Protein AF-A0A2G3AFN5-F1 (afdb_monomer_lite)

Structure (mmCIF, N/CA/C/O backbone):
data_AF-A0A2G3AFN5-F1
#
_entry.id   AF-A0A2G3AFN5-F1
#
loop_
_atom_site.group_PDB
_atom_site.id
_atom_site.type_symbol
_atom_site.label_atom_id
_atom_site.label_alt_id
_atom_site.label_comp_id
_atom_site.label_asym_id
_atom_site.label_entity_id
_atom_site.label_seq_id
_atom_site.pdbx_PDB_ins_code
_atom_site.Cartn_x
_atom_site.Cartn_y
_atom_site.Cartn_z
_atom_site.occupancy
_atom_site.B_iso_or_equiv
_atom_site.auth_seq_id
_atom_site.auth_comp_id
_atom_site.auth_asym_id
_atom_site.auth_atom_id
_atom_site.pdbx_PDB_model_num
ATOM 1 N N . MET A 1 1 ? 27.584 10.141 13.100 1.00 30.95 1 MET A N 1
ATOM 2 C CA . MET A 1 1 ? 27.133 8.927 13.814 1.00 30.95 1 MET A CA 1
ATOM 3 C C . MET A 1 1 ? 25.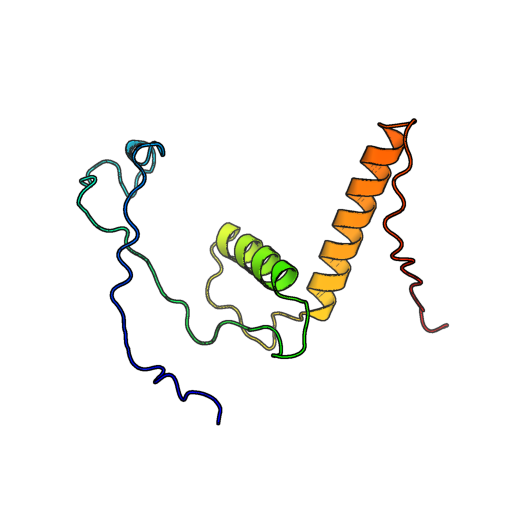632 8.805 13.609 1.00 30.95 1 MET A C 1
ATOM 5 O O . MET A 1 1 ? 24.951 9.764 13.950 1.00 30.95 1 MET A O 1
ATOM 9 N N . PRO A 1 2 ? 25.101 7.741 12.986 1.00 34.38 2 PRO A N 1
ATOM 10 C CA . PRO A 1 2 ? 23.656 7.578 12.878 1.00 34.38 2 PRO A CA 1
ATOM 11 C C . PRO A 1 2 ? 23.082 7.137 14.231 1.00 34.38 2 PRO A C 1
ATOM 13 O O . PRO A 1 2 ? 23.639 6.262 14.894 1.00 34.38 2 PRO A O 1
ATOM 16 N N . ALA A 1 3 ? 21.996 7.787 14.651 1.00 31.81 3 ALA A N 1
ATOM 17 C CA . ALA A 1 3 ? 21.291 7.482 15.888 1.00 31.81 3 ALA A CA 1
ATOM 18 C C . ALA A 1 3 ? 20.715 6.061 15.825 1.00 31.81 3 ALA A C 1
ATOM 20 O O . ALA A 1 3 ? 19.937 5.722 14.934 1.00 31.81 3 ALA A O 1
ATOM 21 N N . ASN A 1 4 ? 21.128 5.230 16.777 1.00 33.91 4 ASN A N 1
ATOM 22 C CA . ASN A 1 4 ? 20.680 3.856 16.924 1.00 33.91 4 ASN A CA 1
ATOM 23 C C . ASN A 1 4 ? 19.331 3.879 17.662 1.00 33.91 4 ASN A C 1
ATOM 25 O O . ASN A 1 4 ? 19.284 3.850 18.890 1.00 33.91 4 ASN A O 1
ATOM 29 N N . ILE A 1 5 ? 18.230 4.033 16.921 1.00 44.31 5 ILE A N 1
ATOM 30 C CA . ILE A 1 5 ? 16.883 3.947 17.495 1.00 44.31 5 ILE A CA 1
ATOM 31 C C . ILE A 1 5 ? 16.612 2.469 17.784 1.00 44.31 5 ILE A C 1
ATOM 33 O O . ILE A 1 5 ? 16.472 1.651 16.873 1.00 44.31 5 ILE A O 1
ATOM 37 N N . SER A 1 6 ? 16.587 2.125 19.072 1.00 36.84 6 SER A N 1
ATOM 38 C CA . SER A 1 6 ? 16.205 0.803 19.568 1.00 36.84 6 SER A CA 1
ATOM 39 C C . SER A 1 6 ? 14.829 0.422 19.016 1.00 36.84 6 SER A C 1
ATOM 41 O O . SER A 1 6 ? 13.822 1.035 19.362 1.00 36.84 6 SER A O 1
ATOM 43 N N . ARG A 1 7 ? 14.774 -0.624 18.182 1.00 46.34 7 ARG A N 1
ATOM 44 C CA . ARG A 1 7 ? 13.538 -1.188 17.600 1.00 46.34 7 ARG A CA 1
ATOM 45 C C . ARG A 1 7 ? 12.583 -1.811 18.637 1.00 46.34 7 ARG A C 1
ATOM 47 O O . ARG A 1 7 ? 11.570 -2.387 18.254 1.00 46.34 7 ARG A O 1
ATOM 54 N N . ASN A 1 8 ? 12.902 -1.707 19.928 1.00 40.50 8 ASN A N 1
ATOM 55 C CA . ASN A 1 8 ? 12.181 -2.363 21.018 1.00 40.50 8 ASN A CA 1
ATOM 56 C C . ASN A 1 8 ? 11.335 -1.407 21.878 1.00 40.50 8 ASN A C 1
ATOM 58 O O . ASN A 1 8 ? 10.775 -1.860 22.874 1.00 40.50 8 ASN A O 1
ATOM 62 N N . SER A 1 9 ? 11.203 -0.123 21.522 1.00 35.47 9 SER A N 1
ATOM 63 C CA . SER A 1 9 ? 10.209 0.747 22.169 1.00 35.47 9 SER A CA 1
ATOM 64 C C . SER A 1 9 ? 8.851 0.520 21.511 1.00 35.47 9 SER A C 1
ATOM 66 O O . SER A 1 9 ? 8.577 1.030 20.426 1.00 35.47 9 SER A O 1
ATOM 68 N N . VAL A 1 10 ? 8.008 -0.306 22.130 1.00 43.25 10 VAL A N 1
ATOM 69 C CA . VAL A 1 10 ? 6.565 -0.271 21.864 1.00 43.25 10 VAL A CA 1
ATOM 70 C C . VAL A 1 10 ? 6.026 0.997 22.509 1.00 43.25 10 VAL A C 1
ATOM 72 O O . VAL A 1 10 ? 5.514 0.983 23.625 1.00 43.25 10 VAL A O 1
ATOM 75 N N . ASP A 1 11 ? 6.188 2.116 21.813 1.00 42.97 11 ASP A N 1
ATOM 76 C CA . ASP A 1 11 ? 5.436 3.311 22.146 1.00 42.97 11 ASP A CA 1
ATOM 77 C C . ASP A 1 11 ? 3.968 2.955 21.904 1.00 42.97 11 ASP A C 1
ATOM 79 O O . ASP A 1 11 ? 3.578 2.594 20.791 1.00 42.97 11 ASP A O 1
ATOM 83 N N . ASN A 1 12 ? 3.148 2.982 22.953 1.00 40.69 12 ASN A N 1
ATOM 84 C CA . ASN A 1 12 ? 1.706 2.886 22.794 1.00 40.69 12 ASN A CA 1
ATOM 85 C C . ASN A 1 12 ? 1.258 4.119 21.999 1.00 40.69 12 ASN A C 1
ATOM 87 O O . ASN A 1 12 ? 1.051 5.187 22.571 1.00 40.69 12 ASN A O 1
ATOM 91 N N . ILE A 1 13 ? 1.153 3.992 20.675 1.00 54.47 13 ILE A N 1
ATOM 92 C CA . ILE A 1 13 ? 0.668 5.066 19.810 1.00 54.47 13 ILE A CA 1
ATOM 93 C C . ILE A 1 13 ? -0.821 5.251 20.111 1.00 54.47 13 ILE A C 1
ATOM 95 O O . ILE A 1 13 ? -1.665 4.484 19.653 1.00 54.47 13 ILE A O 1
ATOM 99 N N . ILE A 1 14 ? -1.150 6.265 20.906 1.00 52.31 14 ILE A N 1
ATOM 100 C CA . ILE A 1 14 ? -2.531 6.708 21.091 1.00 52.31 14 ILE A CA 1
ATOM 101 C C . ILE A 1 14 ? -2.888 7.550 19.866 1.00 52.31 14 ILE A C 1
ATOM 103 O O . ILE A 1 14 ? -2.471 8.702 19.745 1.00 52.31 14 ILE A O 1
ATOM 107 N N . ILE A 1 15 ? -3.643 6.971 18.933 1.00 59.31 15 ILE A N 1
ATOM 108 C CA . ILE A 1 15 ? -4.246 7.733 17.837 1.00 59.31 15 ILE A CA 1
ATOM 109 C C . ILE A 1 15 ? -5.490 8.408 18.414 1.00 59.31 15 ILE A C 1
ATOM 111 O O . ILE A 1 15 ? -6.505 7.750 18.632 1.00 59.31 15 ILE A O 1
ATOM 115 N N . SER A 1 16 ? -5.386 9.707 18.709 1.00 56.81 16 SER A N 1
ATOM 116 C CA . SER A 1 16 ? -6.523 10.496 19.191 1.00 56.81 16 SER A CA 1
ATOM 117 C C . SER A 1 16 ? -7.651 10.464 18.161 1.00 56.81 16 SER A C 1
ATOM 119 O O . SER A 1 16 ? -7.434 10.713 16.969 1.00 56.81 16 SER A O 1
ATOM 121 N N . VAL A 1 17 ? -8.850 10.113 18.618 1.00 60.16 17 VAL A N 1
ATOM 122 C CA . VAL A 1 17 ? -10.022 9.942 17.766 1.00 60.16 17 VAL A CA 1
ATOM 123 C C . VAL A 1 17 ? -10.508 11.326 17.337 1.00 60.16 17 VAL A C 1
ATOM 125 O O . VAL A 1 17 ? -10.916 12.146 18.156 1.00 60.16 17 VAL A O 1
ATOM 128 N N . ASN A 1 18 ? -10.437 11.625 16.039 1.00 63.62 18 ASN A N 1
ATOM 129 C CA . ASN A 1 18 ? -10.951 12.886 15.513 1.00 63.62 18 ASN A CA 1
ATOM 130 C C . ASN A 1 18 ? -12.488 12.863 15.536 1.00 63.62 18 ASN A C 1
ATOM 132 O O . ASN A 1 18 ? -13.095 12.027 14.864 1.00 63.62 18 ASN A O 1
ATOM 136 N N . ALA A 1 19 ? -13.099 13.801 16.264 1.00 61.41 19 ALA A N 1
ATOM 137 C CA . ALA A 1 19 ? -14.551 13.937 16.399 1.00 61.41 19 ALA A CA 1
ATOM 138 C C . ALA A 1 19 ? -15.284 14.253 15.077 1.00 61.41 19 ALA A C 1
ATOM 140 O O . ALA A 1 19 ? -16.501 14.119 15.007 1.00 61.41 19 ALA A O 1
ATOM 141 N N . ASN A 1 20 ? -14.561 14.644 14.020 1.00 65.50 20 ASN A N 1
ATOM 142 C CA . ASN A 1 20 ? -15.127 14.914 12.693 1.00 65.50 20 ASN A CA 1
ATOM 143 C C . ASN A 1 20 ? -15.313 13.656 11.825 1.00 65.50 20 ASN A C 1
ATOM 145 O O . ASN A 1 20 ? -15.694 13.772 10.662 1.00 65.50 20 ASN A O 1
ATOM 149 N N . ILE A 1 21 ? -15.005 12.466 12.342 1.00 67.00 21 ILE A N 1
ATOM 150 C CA . ILE A 1 21 ? -15.232 11.197 11.648 1.00 67.00 21 ILE A CA 1
ATOM 151 C C . ILE A 1 21 ? -16.368 10.465 12.371 1.00 67.00 21 ILE A C 1
ATOM 153 O O . ILE A 1 21 ? -16.313 10.251 13.580 1.00 67.00 21 ILE A O 1
ATOM 157 N N . GLU A 1 22 ? -17.409 10.081 11.631 1.00 71.62 22 GLU A N 1
ATOM 158 C CA . GLU A 1 22 ? -18.584 9.377 12.165 1.00 71.62 22 GLU A CA 1
ATOM 159 C C . GLU A 1 22 ? -18.288 7.883 12.399 1.00 71.62 22 GLU A C 1
ATOM 161 O O . GLU A 1 22 ? -18.803 6.998 11.712 1.00 71.62 22 GLU A O 1
ATOM 166 N N . TRP A 1 23 ? -17.422 7.593 13.374 1.00 67.44 23 TRP A N 1
ATOM 167 C CA . TRP A 1 23 ? -16.998 6.229 13.723 1.00 67.44 23 TRP A CA 1
ATOM 168 C C . TRP A 1 23 ? -18.146 5.336 14.197 1.00 67.44 23 TRP A C 1
ATOM 170 O O . TRP A 1 23 ? -18.103 4.125 14.006 1.00 67.44 23 TRP A O 1
ATOM 180 N N . ASN A 1 24 ? -19.201 5.934 14.751 1.00 68.88 24 ASN A N 1
ATOM 181 C CA . ASN A 1 24 ? -20.414 5.246 15.197 1.00 68.88 24 ASN A CA 1
ATOM 182 C C . ASN A 1 24 ? -21.180 4.530 14.066 1.00 68.88 24 ASN A C 1
ATOM 184 O O . ASN A 1 24 ? -22.088 3.750 14.348 1.00 68.88 24 ASN A O 1
ATOM 188 N N . ARG A 1 25 ? -20.836 4.777 12.794 1.00 74.50 25 ARG A N 1
ATOM 189 C CA . ARG A 1 25 ? -21.377 4.028 11.650 1.00 74.50 25 ARG A CA 1
ATOM 190 C C . ARG A 1 25 ? -20.639 2.723 11.367 1.00 74.50 25 ARG A C 1
ATOM 192 O O . ARG A 1 25 ? -21.195 1.861 10.688 1.00 74.50 25 ARG A O 1
ATOM 199 N N . GLU A 1 26 ? -19.413 2.568 11.858 1.00 75.38 26 GLU A N 1
ATOM 200 C CA . GLU A 1 26 ? -18.632 1.353 11.658 1.00 75.38 26 GLU A CA 1
ATOM 201 C C . GLU A 1 26 ? -19.015 0.316 12.716 1.00 75.38 26 GLU A C 1
ATOM 203 O O . GLU A 1 26 ? -18.975 0.586 13.917 1.00 75.38 26 GLU A O 1
ATOM 208 N N . LYS A 1 27 ? -19.370 -0.902 12.286 1.00 77.81 27 LYS A N 1
ATOM 209 C CA . LYS A 1 27 ? -19.876 -1.943 13.202 1.00 77.81 27 LYS A CA 1
ATOM 210 C C . LYS A 1 27 ? -18.886 -2.289 14.312 1.00 77.81 27 LYS A C 1
ATOM 212 O O . LYS A 1 27 ? -19.307 -2.670 15.395 1.00 77.81 27 LYS A O 1
ATOM 217 N N . ALA A 1 28 ? -17.589 -2.156 14.044 1.00 71.62 28 ALA A N 1
ATOM 218 C CA . ALA A 1 28 ? -16.533 -2.411 15.017 1.00 71.62 28 ALA A CA 1
ATOM 219 C C . ALA A 1 28 ? -16.412 -1.332 16.116 1.00 71.62 28 ALA A C 1
ATOM 221 O O . ALA A 1 28 ? -15.644 -1.536 17.055 1.00 71.62 28 ALA A O 1
ATOM 222 N N . TYR A 1 29 ? -17.126 -0.203 15.993 1.00 73.50 29 TYR A N 1
ATOM 223 C CA . TYR A 1 29 ? -16.988 0.973 16.861 1.00 73.50 29 TYR A CA 1
ATOM 224 C C . TYR A 1 29 ? -18.323 1.579 17.329 1.00 73.50 29 TYR A C 1
ATOM 226 O O . TYR A 1 29 ? -18.321 2.637 17.951 1.00 73.50 29 TYR A 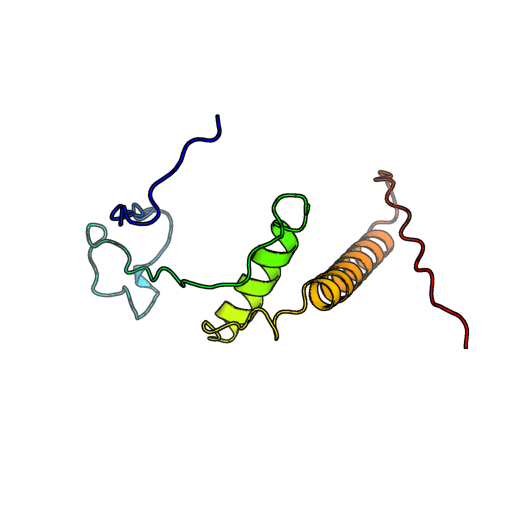O 1
ATOM 234 N N . ILE A 1 30 ? -19.461 0.930 17.062 1.00 80.94 30 ILE A N 1
ATOM 235 C CA . ILE A 1 30 ? -20.795 1.458 17.405 1.00 80.94 30 ILE A CA 1
ATOM 236 C C . ILE A 1 30 ? -21.057 1.548 18.919 1.00 80.94 30 ILE A C 1
ATOM 238 O O . ILE A 1 30 ? -21.848 2.377 19.359 1.00 80.94 30 ILE A O 1
ATOM 242 N N . ASP A 1 31 ? -20.397 0.710 19.713 1.00 81.81 31 ASP A N 1
ATOM 243 C CA . ASP A 1 31 ? -20.522 0.607 21.170 1.00 81.81 31 ASP A CA 1
ATOM 244 C C . ASP A 1 31 ? -19.300 1.159 21.924 1.00 81.81 31 ASP A C 1
ATOM 246 O O . ASP A 1 31 ? -19.247 1.095 23.153 1.00 81.81 31 ASP A O 1
ATOM 250 N N . LYS A 1 32 ? -18.327 1.716 21.196 1.00 74.81 32 LYS A N 1
ATOM 251 C CA . LYS A 1 32 ? -17.061 2.199 21.752 1.00 74.81 32 LYS A CA 1
ATOM 252 C C . LYS A 1 32 ? -17.136 3.677 22.116 1.00 74.81 32 LYS A C 1
ATOM 254 O O . LYS A 1 32 ? -17.718 4.484 21.391 1.00 74.81 32 LYS A O 1
ATOM 259 N N . SER A 1 33 ? -16.519 4.042 23.240 1.00 75.81 33 SER A N 1
ATOM 260 C CA . SER A 1 33 ? -16.384 5.449 23.644 1.00 75.81 33 SER A CA 1
ATOM 261 C C . SER A 1 33 ? -15.394 6.183 22.735 1.00 75.81 33 SER A C 1
ATOM 263 O O . SER A 1 33 ? -14.449 5.582 22.231 1.00 75.81 33 SER A O 1
ATOM 265 N N . ILE A 1 34 ? -15.548 7.503 22.590 1.00 70.62 34 ILE A N 1
ATOM 266 C CA . ILE A 1 34 ? -14.531 8.356 21.950 1.00 70.62 34 ILE A CA 1
ATOM 267 C C . ILE A 1 34 ? -13.199 8.346 22.717 1.00 70.62 34 ILE A C 1
ATOM 269 O O . ILE A 1 34 ? -12.140 8.541 22.125 1.00 70.62 34 ILE A O 1
ATOM 273 N N . ASP A 1 35 ? -13.261 8.071 24.022 1.00 74.19 35 ASP A N 1
ATOM 274 C CA . ASP A 1 35 ? -12.094 7.917 24.891 1.00 74.19 35 ASP A CA 1
ATOM 275 C C . ASP A 1 35 ? -11.471 6.514 24.787 1.00 74.19 35 ASP A C 1
ATOM 277 O O . ASP A 1 35 ? -10.418 6.252 25.373 1.00 74.19 35 ASP A O 1
ATOM 281 N N . GLU A 1 36 ? -12.109 5.590 24.060 1.00 72.06 36 GLU A N 1
ATOM 282 C CA . GLU A 1 36 ? -11.554 4.265 23.820 1.00 72.06 36 GLU A CA 1
ATOM 283 C C . GLU A 1 36 ? -10.522 4.333 22.682 1.00 72.06 36 GLU A C 1
ATOM 285 O O . GLU A 1 36 ? -10.855 4.703 21.551 1.00 72.06 36 GLU A O 1
ATOM 290 N N . PRO A 1 37 ? -9.254 3.968 22.937 1.00 69.19 37 PRO A N 1
ATOM 291 C CA . PRO A 1 37 ? -8.218 4.044 21.921 1.00 69.19 37 PRO A CA 1
ATOM 292 C C . PRO A 1 37 ? -8.508 3.091 20.757 1.00 69.19 37 PRO A C 1
ATOM 294 O O . PRO A 1 37 ? -8.930 1.944 20.939 1.00 69.19 37 PRO A O 1
ATOM 297 N N . LEU A 1 38 ? -8.209 3.545 19.537 1.00 71.94 38 LEU A N 1
ATOM 298 C CA . LEU A 1 38 ? -8.309 2.704 18.349 1.00 71.94 38 LEU A CA 1
ATOM 299 C C . LEU A 1 38 ? -7.360 1.509 18.470 1.00 71.94 38 LEU A C 1
ATOM 301 O O . LEU A 1 38 ? -6.151 1.661 18.655 1.00 71.94 38 LEU A O 1
ATOM 305 N N . LYS A 1 39 ? -7.905 0.303 18.299 1.00 72.56 39 LYS A N 1
ATOM 306 C CA . LYS A 1 39 ? -7.085 -0.898 18.170 1.00 72.56 39 LYS A CA 1
ATOM 307 C C . LYS A 1 39 ? -6.341 -0.839 16.840 1.00 72.56 39 LYS A C 1
ATOM 309 O O . LYS A 1 39 ? -6.960 -0.913 15.783 1.00 72.56 39 LYS A O 1
ATOM 314 N N . TYR A 1 40 ? -5.020 -0.744 16.900 1.00 73.25 40 TYR A N 1
ATOM 315 C CA . TYR A 1 40 ? -4.150 -0.847 15.735 1.00 73.25 40 TYR A CA 1
ATOM 316 C C . TYR A 1 40 ? -3.288 -2.105 15.832 1.00 73.25 40 TYR A C 1
ATOM 318 O O . TYR A 1 40 ? -3.059 -2.654 16.911 1.00 73.25 40 TYR A O 1
ATOM 326 N N . VAL A 1 41 ? -2.821 -2.575 14.680 1.00 77.75 41 VAL A N 1
ATOM 327 C CA . VAL A 1 41 ? -1.879 -3.689 14.577 1.00 77.75 41 VAL A CA 1
ATOM 328 C C . VAL A 1 41 ? -0.661 -3.179 13.827 1.00 77.75 41 VAL A C 1
ATOM 330 O O . VAL A 1 41 ? -0.785 -2.659 12.720 1.00 77.75 41 VAL A O 1
ATOM 333 N N . ILE A 1 42 ? 0.518 -3.320 14.430 1.00 80.38 42 ILE A N 1
ATOM 334 C CA . ILE A 1 42 ? 1.780 -3.067 13.734 1.00 80.38 42 ILE A CA 1
ATOM 335 C C . ILE A 1 42 ? 2.136 -4.337 12.969 1.00 80.38 42 ILE A C 1
ATOM 337 O O . ILE A 1 42 ? 2.495 -5.349 13.573 1.00 80.38 42 ILE A O 1
ATOM 341 N N . VAL A 1 43 ? 2.053 -4.273 11.643 1.00 79.56 43 VAL A N 1
ATOM 342 C CA . VAL A 1 43 ? 2.487 -5.369 10.773 1.00 79.56 43 VAL A CA 1
ATOM 343 C C . VAL A 1 43 ? 4.008 -5.312 10.644 1.00 79.56 43 VAL A C 1
ATOM 345 O O . VAL A 1 43 ? 4.573 -4.403 10.030 1.00 79.56 43 VAL A O 1
ATOM 348 N N . ARG A 1 44 ? 4.681 -6.269 11.284 1.00 82.94 44 ARG A N 1
ATOM 349 C CA . ARG A 1 44 ? 6.141 -6.423 11.223 1.00 82.94 44 ARG A CA 1
ATOM 350 C C . ARG A 1 44 ? 6.552 -7.101 9.920 1.00 82.94 44 ARG A C 1
ATOM 352 O O . ARG A 1 44 ? 5.719 -7.686 9.243 1.00 82.94 44 ARG A O 1
ATOM 359 N N . ASP A 1 45 ? 7.829 -6.964 9.568 1.00 83.00 45 ASP A N 1
ATOM 360 C CA . ASP A 1 45 ? 8.455 -7.627 8.410 1.00 83.00 45 ASP A CA 1
ATOM 361 C C . ASP A 1 45 ? 7.797 -7.329 7.050 1.00 83.00 45 ASP A C 1
ATOM 363 O O . ASP A 1 45 ? 8.065 -7.980 6.040 1.00 83.00 45 ASP A O 1
ATOM 367 N N . THR A 1 46 ? 6.981 -6.275 7.020 1.00 85.31 46 THR A N 1
ATOM 368 C CA . THR A 1 46 ? 6.373 -5.723 5.817 1.00 85.31 46 THR A CA 1
ATOM 369 C C . THR A 1 46 ? 7.472 -5.245 4.860 1.00 85.31 46 THR A C 1
ATOM 371 O O . THR A 1 46 ? 8.430 -4.612 5.316 1.00 85.31 46 THR A O 1
ATOM 374 N N . PRO A 1 47 ? 7.352 -5.477 3.541 1.00 89.50 47 PRO A N 1
ATOM 375 C CA . PRO A 1 47 ? 8.323 -5.001 2.567 1.00 89.50 47 PRO A CA 1
ATOM 376 C C . PRO A 1 47 ? 8.508 -3.488 2.665 1.00 89.50 47 PRO A C 1
ATOM 378 O O . PRO A 1 47 ? 7.545 -2.728 2.630 1.00 89.50 47 PRO A O 1
ATOM 381 N N . GLN A 1 48 ? 9.750 -3.032 2.784 1.00 89.75 48 GLN A N 1
ATOM 382 C CA . GLN A 1 48 ? 10.063 -1.607 2.836 1.00 89.75 48 GLN A CA 1
ATOM 383 C C . GLN A 1 48 ? 10.832 -1.198 1.587 1.00 89.75 48 GLN A C 1
ATOM 385 O O . GLN A 1 48 ? 11.535 -2.005 0.980 1.00 89.75 48 GLN A O 1
ATOM 390 N N . GLN A 1 49 ? 10.682 0.066 1.198 1.00 90.94 49 GLN A N 1
ATOM 391 C CA . GLN A 1 49 ? 11.524 0.651 0.163 1.00 90.94 49 GLN A CA 1
ATOM 392 C C . GLN A 1 49 ? 12.990 0.648 0.612 1.00 90.94 49 GLN A C 1
ATOM 394 O O . GLN A 1 49 ? 13.288 0.822 1.796 1.00 90.94 49 GLN A O 1
ATOM 399 N N . GLU A 1 50 ? 13.902 0.521 -0.346 1.00 88.38 50 GLU A N 1
ATOM 400 C CA . GLU A 1 50 ? 15.326 0.696 -0.077 1.00 88.38 50 GLU A CA 1
ATOM 401 C C . GLU A 1 50 ? 15.617 2.129 0.405 1.00 88.38 50 GLU A C 1
ATOM 403 O O . GLU A 1 50 ? 14.990 3.066 -0.097 1.00 88.38 50 GLU A O 1
ATOM 408 N N . PRO A 1 51 ? 16.589 2.351 1.313 1.00 88.00 51 PRO A N 1
ATOM 409 C CA . PRO A 1 51 ? 16.864 3.676 1.885 1.00 88.00 51 PRO A CA 1
ATOM 410 C C . PRO A 1 51 ? 17.174 4.782 0.865 1.00 88.00 51 PRO A C 1
ATOM 412 O O . PRO A 1 51 ? 17.004 5.959 1.163 1.00 88.00 51 PRO A O 1
ATOM 415 N N . GLN A 1 52 ? 17.660 4.412 -0.321 1.00 91.44 52 GLN A N 1
ATOM 416 C CA . GLN A 1 52 ? 17.993 5.337 -1.411 1.00 91.44 52 GLN A CA 1
ATOM 417 C C . GLN A 1 52 ? 16.904 5.406 -2.493 1.00 91.44 52 GLN A C 1
ATOM 419 O O . GLN A 1 52 ? 17.079 6.088 -3.502 1.00 91.44 52 GLN A O 1
ATOM 424 N N . SER A 1 53 ? 15.799 4.678 -2.321 1.00 87.19 53 SER A N 1
ATOM 425 C CA . SER A 1 53 ? 14.692 4.685 -3.268 1.00 87.19 53 SER A CA 1
ATOM 426 C C . SER A 1 53 ? 13.713 5.824 -2.976 1.00 87.19 53 SER A C 1
ATOM 428 O O . SER A 1 53 ? 13.457 6.169 -1.827 1.00 87.19 53 SER A O 1
ATOM 430 N N . ASN A 1 54 ? 13.108 6.360 -4.036 1.00 89.19 54 ASN A N 1
ATOM 431 C CA . ASN A 1 54 ? 12.028 7.350 -3.975 1.00 89.19 54 ASN A CA 1
ATOM 432 C C . ASN A 1 54 ? 10.646 6.688 -4.147 1.00 89.19 54 ASN A C 1
ATOM 434 O O . ASN A 1 54 ? 9.744 7.254 -4.762 1.00 89.19 54 ASN A O 1
ATOM 438 N N . ASP A 1 55 ? 10.488 5.462 -3.648 1.00 90.56 55 ASP A N 1
ATOM 439 C CA . ASP A 1 55 ? 9.311 4.618 -3.885 1.00 90.56 55 ASP A CA 1
ATOM 440 C C . ASP A 1 55 ? 8.252 4.702 -2.778 1.00 90.56 55 ASP A C 1
ATOM 442 O O . ASP A 1 55 ? 7.277 3.952 -2.804 1.00 90.56 55 ASP A O 1
ATOM 446 N N . CYS A 1 56 ? 8.400 5.607 -1.810 1.00 91.12 56 CYS A N 1
ATOM 447 C CA . CYS A 1 56 ? 7.541 5.673 -0.625 1.00 91.12 56 CYS A CA 1
ATOM 448 C C . CYS A 1 56 ? 6.045 5.686 -0.971 1.00 91.12 56 CYS A C 1
ATOM 450 O O . CYS A 1 56 ? 5.276 4.894 -0.430 1.00 91.12 56 CYS A O 1
ATOM 452 N N . GLY A 1 57 ? 5.643 6.521 -1.934 1.00 90.00 57 GLY A N 1
ATOM 453 C CA . GLY A 1 57 ? 4.259 6.606 -2.395 1.00 90.00 57 GLY A CA 1
ATOM 454 C C . GLY A 1 57 ? 3.781 5.328 -3.083 1.00 90.00 57 GLY A C 1
ATOM 455 O O . GLY A 1 57 ? 2.644 4.918 -2.881 1.00 90.00 57 GLY A O 1
ATOM 456 N N . MET A 1 58 ? 4.655 4.659 -3.839 1.00 92.38 58 MET A N 1
ATOM 457 C CA . MET A 1 58 ? 4.335 3.388 -4.492 1.00 92.38 58 MET A CA 1
ATOM 458 C C . MET A 1 58 ? 4.072 2.292 -3.454 1.00 92.38 58 MET A C 1
ATOM 460 O O . MET A 1 58 ? 3.050 1.614 -3.544 1.00 92.38 58 MET A O 1
ATOM 464 N N . PHE A 1 59 ? 4.937 2.169 -2.440 1.00 92.25 59 PHE A N 1
ATOM 465 C CA . PHE A 1 59 ? 4.743 1.202 -1.358 1.00 92.25 59 PHE A CA 1
ATOM 466 C C . PHE A 1 59 ? 3.446 1.474 -0.589 1.00 92.25 59 PHE A C 1
ATOM 468 O O . PHE A 1 59 ? 2.670 0.548 -0.375 1.00 92.25 59 PHE A O 1
ATOM 475 N N . VAL A 1 60 ? 3.154 2.734 -0.245 1.00 91.62 60 VAL A N 1
ATOM 476 C CA . VAL A 1 60 ? 1.892 3.101 0.422 1.00 91.62 60 VAL A CA 1
ATOM 477 C C . VAL A 1 60 ? 0.679 2.720 -0.430 1.00 91.62 60 VAL A C 1
ATOM 479 O O . VAL A 1 60 ? -0.243 2.091 0.083 1.00 91.62 60 VAL A O 1
ATOM 482 N N . CYS A 1 61 ? 0.675 3.045 -1.728 1.00 91.75 61 CYS A N 1
ATOM 483 C CA . CYS A 1 61 ? -0.425 2.682 -2.624 1.00 91.75 61 CYS A CA 1
ATOM 484 C C . CYS A 1 61 ? -0.637 1.165 -2.700 1.00 91.75 61 CYS A C 1
ATOM 486 O O . CYS A 1 61 ? -1.775 0.707 -2.611 1.00 91.75 61 CYS A O 1
ATOM 488 N N . ALA A 1 62 ? 0.444 0.393 -2.821 1.00 90.94 62 ALA A N 1
ATOM 489 C CA . ALA A 1 62 ? 0.369 -1.062 -2.856 1.00 90.94 62 ALA A CA 1
ATOM 490 C C . ALA A 1 62 ? -0.170 -1.633 -1.532 1.00 90.94 62 ALA A C 1
ATOM 492 O O . ALA A 1 62 ? -1.046 -2.493 -1.550 1.00 90.94 62 ALA A O 1
ATOM 493 N N . PHE A 1 63 ? 0.279 -1.125 -0.378 1.00 89.81 63 PHE A N 1
ATOM 494 C CA . PHE A 1 63 ? -0.236 -1.570 0.922 1.00 89.81 63 PHE A CA 1
ATOM 495 C C . PHE A 1 63 ? -1.711 -1.256 1.122 1.00 89.81 63 PHE A C 1
ATOM 497 O O . PHE A 1 63 ? -2.444 -2.105 1.620 1.00 89.81 63 PHE A O 1
ATOM 504 N N . VAL A 1 64 ? -2.162 -0.074 0.701 1.00 91.00 64 VAL A N 1
ATOM 505 C CA . VAL A 1 64 ? -3.587 0.274 0.735 1.00 91.00 64 VAL A CA 1
ATOM 506 C C . VAL A 1 64 ? -4.399 -0.676 -0.150 1.00 91.00 64 VAL A C 1
ATOM 508 O O . VAL A 1 64 ? -5.475 -1.108 0.260 1.00 91.00 64 VAL A O 1
ATOM 511 N N . GLU A 1 65 ? -3.886 -1.056 -1.324 1.00 90.56 65 GLU A N 1
ATOM 512 C CA . GLU A 1 65 ? -4.531 -2.044 -2.200 1.00 90.56 65 GLU A CA 1
ATOM 513 C C . GLU A 1 65 ? -4.641 -3.422 -1.524 1.00 90.56 65 GLU A C 1
ATOM 515 O O . GLU A 1 65 ? -5.727 -3.998 -1.484 1.00 90.56 65 GLU A O 1
ATOM 520 N N . PHE A 1 66 ? -3.557 -3.933 -0.932 1.00 89.44 66 PHE A N 1
ATOM 521 C CA . PHE A 1 66 ? -3.577 -5.213 -0.214 1.00 89.44 66 PHE A CA 1
ATOM 522 C C . PHE A 1 66 ? -4.514 -5.195 0.999 1.00 89.44 66 PHE A C 1
ATOM 524 O O . PHE A 1 66 ? -5.334 -6.103 1.150 1.00 89.44 66 PHE A O 1
ATOM 531 N N . ALA A 1 67 ? -4.456 -4.141 1.816 1.00 87.94 67 ALA A N 1
ATOM 532 C CA . ALA A 1 67 ? -5.326 -3.975 2.976 1.00 87.94 67 ALA A CA 1
ATOM 533 C C . ALA A 1 67 ? -6.808 -3.907 2.573 1.00 87.94 67 ALA A C 1
ATOM 535 O O . ALA A 1 67 ? -7.655 -4.487 3.248 1.00 87.94 67 ALA A O 1
ATOM 536 N N . SER A 1 68 ? -7.118 -3.274 1.436 1.00 87.50 68 SER A N 1
ATOM 537 C CA . SER A 1 68 ? -8.481 -3.228 0.885 1.00 87.50 68 SER A CA 1
ATOM 538 C C . SER A 1 68 ? -8.998 -4.608 0.463 1.00 87.50 68 SER A C 1
ATOM 540 O O . SER A 1 68 ? -10.205 -4.834 0.451 1.00 87.50 68 SER A O 1
ATOM 542 N N . HIS A 1 69 ? -8.102 -5.549 0.154 1.00 88.12 69 HIS A N 1
ATOM 543 C CA . HIS A 1 69 ? -8.430 -6.954 -0.101 1.00 88.12 69 HIS A CA 1
ATOM 544 C C . HIS A 1 69 ? -8.332 -7.844 1.152 1.00 88.12 69 HIS A C 1
ATOM 546 O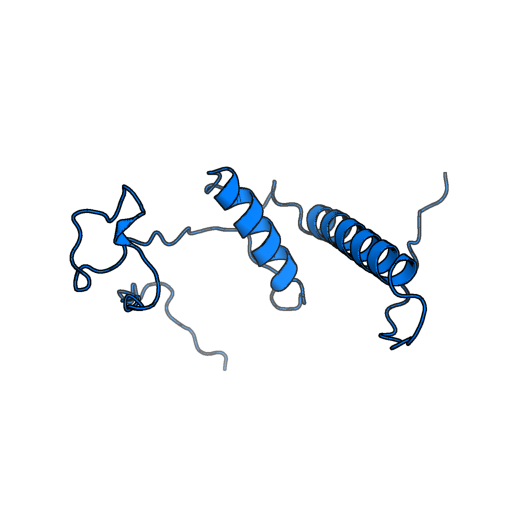 O . HIS A 1 69 ? -8.472 -9.061 1.046 1.00 88.12 69 HIS A O 1
ATOM 552 N N . GLY A 1 70 ? -8.086 -7.269 2.334 1.00 86.56 70 GLY A N 1
ATOM 553 C CA . GLY A 1 70 ? -7.916 -8.019 3.582 1.00 86.56 70 GLY A CA 1
ATOM 554 C C . GLY A 1 70 ? -6.612 -8.822 3.659 1.00 86.56 70 GLY A C 1
ATOM 555 O O . GLY A 1 70 ? -6.514 -9.756 4.454 1.00 86.56 70 GLY A O 1
ATOM 556 N N . ILE A 1 71 ? -5.616 -8.487 2.834 1.00 86.50 71 ILE A N 1
ATOM 557 C CA . ILE A 1 71 ? -4.316 -9.160 2.787 1.00 86.50 71 ILE A CA 1
ATOM 558 C C . ILE A 1 71 ? -3.320 -8.350 3.620 1.00 86.50 71 ILE A C 1
ATOM 560 O O . ILE A 1 71 ? -2.964 -7.231 3.257 1.00 86.50 71 ILE A O 1
ATOM 564 N N . PHE A 1 72 ? -2.857 -8.927 4.730 1.00 84.00 72 PHE A N 1
ATOM 565 C CA . PHE A 1 72 ? -1.936 -8.266 5.667 1.00 84.00 72 PHE A CA 1
ATOM 566 C C . PHE A 1 72 ? -0.578 -8.969 5.802 1.00 84.00 72 PHE A C 1
ATOM 568 O O . PHE A 1 72 ? 0.369 -8.356 6.280 1.00 84.00 72 PHE A O 1
ATOM 575 N N . ASP A 1 73 ? -0.466 -10.223 5.359 1.00 84.56 73 ASP A N 1
ATOM 576 C CA . ASP A 1 73 ? 0.800 -10.959 5.298 1.00 84.56 73 ASP A CA 1
ATOM 577 C C . ASP A 1 73 ? 1.388 -10.848 3.887 1.00 84.56 73 ASP A C 1
ATOM 579 O O . ASP A 1 73 ? 0.990 -11.557 2.960 1.00 84.56 73 ASP A O 1
ATOM 583 N N . ILE A 1 74 ? 2.279 -9.876 3.698 1.00 83.56 74 ILE A N 1
ATOM 584 C CA . ILE A 1 74 ? 2.833 -9.534 2.387 1.00 83.56 74 ILE A CA 1
ATOM 585 C C . ILE A 1 74 ? 4.307 -9.913 2.382 1.00 83.56 74 ILE A C 1
ATOM 587 O O . ILE A 1 74 ? 5.145 -9.244 2.979 1.00 83.56 74 ILE A O 1
ATOM 591 N N . SER A 1 75 ? 4.651 -10.974 1.659 1.00 81.19 75 SER A N 1
ATOM 592 C CA . SER A 1 75 ? 6.045 -11.389 1.519 1.00 81.19 75 SER A CA 1
ATOM 593 C C . SER A 1 75 ? 6.843 -10.414 0.647 1.00 81.19 75 SER A C 1
ATOM 595 O O . SER A 1 75 ? 6.427 -10.066 -0.460 1.00 81.19 75 SER A O 1
ATOM 597 N N . THR A 1 76 ? 8.060 -10.066 1.077 1.00 72.88 76 THR A N 1
ATOM 598 C CA . THR A 1 76 ? 9.040 -9.290 0.286 1.00 72.88 76 THR A CA 1
ATOM 599 C C . THR A 1 76 ? 9.334 -9.912 -1.074 1.00 72.88 76 THR A C 1
ATOM 601 O O . THR A 1 76 ? 9.515 -9.191 -2.054 1.00 72.88 76 THR A O 1
ATOM 604 N N . ARG A 1 77 ? 9.319 -11.247 -1.162 1.00 68.06 77 ARG A N 1
ATOM 605 C CA . ARG A 1 77 ? 9.529 -11.980 -2.419 1.00 68.06 77 ARG A CA 1
ATOM 606 C C . ARG A 1 77 ? 8.369 -11.819 -3.397 1.00 68.06 77 ARG A C 1
ATOM 608 O O . ARG A 1 77 ? 8.590 -11.865 -4.601 1.00 68.06 77 ARG A O 1
ATOM 615 N N . LEU A 1 78 ? 7.153 -11.650 -2.883 1.00 70.88 78 LEU A N 1
ATOM 616 C CA . LEU A 1 78 ? 5.934 -11.556 -3.686 1.00 70.88 78 LEU A CA 1
ATOM 617 C C . LEU A 1 78 ? 5.545 -10.110 -4.000 1.00 70.88 78 LEU A C 1
ATOM 619 O O . LEU A 1 78 ? 4.829 -9.884 -4.968 1.00 70.88 78 LEU A O 1
ATOM 623 N N . PHE A 1 79 ? 6.036 -9.140 -3.222 1.00 84.19 79 PHE A N 1
ATOM 624 C CA . PHE A 1 79 ? 5.700 -7.730 -3.401 1.00 84.19 79 PHE A CA 1
ATOM 625 C C . PHE A 1 79 ? 6.105 -7.208 -4.783 1.00 84.19 79 PHE A C 1
ATOM 627 O O . PHE A 1 79 ? 5.308 -6.577 -5.458 1.00 84.19 79 PHE A O 1
ATOM 634 N N . GLY A 1 80 ? 7.327 -7.488 -5.248 1.00 86.81 80 GLY A N 1
ATOM 635 C CA . GLY A 1 80 ? 7.745 -7.125 -6.607 1.00 86.81 80 GLY A CA 1
ATOM 636 C C . GLY A 1 80 ? 7.599 -5.626 -6.916 1.00 86.81 80 GLY A C 1
ATOM 637 O O . GLY A 1 80 ? 6.828 -5.240 -7.794 1.00 86.81 80 GLY A O 1
ATOM 638 N N . ALA A 1 81 ? 8.370 -4.776 -6.228 1.00 86.62 81 ALA A N 1
ATOM 639 C CA . ALA A 1 81 ? 8.297 -3.311 -6.325 1.00 86.62 81 ALA A CA 1
ATOM 640 C C . ALA A 1 81 ? 8.291 -2.766 -7.772 1.00 86.62 81 ALA A C 1
ATOM 642 O O . ALA A 1 81 ? 7.541 -1.841 -8.091 1.00 86.62 81 ALA A O 1
ATOM 643 N N . SER A 1 82 ? 9.072 -3.367 -8.676 1.00 89.00 82 SER A N 1
ATOM 644 C CA . SER A 1 82 ? 9.109 -2.988 -10.096 1.00 89.00 82 SER A CA 1
ATOM 645 C C . SER A 1 82 ? 7.764 -3.187 -10.805 1.00 89.00 82 SER A C 1
ATOM 647 O O . SER A 1 82 ? 7.363 -2.344 -11.607 1.00 89.00 82 SER A O 1
ATOM 649 N N . ASN A 1 83 ? 7.031 -4.256 -10.479 1.00 89.56 83 ASN A N 1
ATOM 650 C CA . ASN A 1 83 ? 5.723 -4.544 -11.072 1.00 89.56 83 ASN A CA 1
ATOM 651 C C . ASN A 1 83 ? 4.684 -3.517 -10.618 1.00 89.56 83 ASN A C 1
ATOM 653 O O . ASN A 1 83 ? 3.940 -2.984 -11.444 1.00 89.56 83 ASN A O 1
ATOM 657 N N . HIS A 1 84 ? 4.678 -3.178 -9.326 1.00 90.62 84 HIS A N 1
ATOM 658 C CA . HIS A 1 84 ? 3.819 -2.118 -8.803 1.00 90.62 84 HIS A CA 1
ATOM 659 C C . HIS A 1 84 ? 4.154 -0.762 -9.425 1.00 90.62 84 HIS A C 1
ATOM 661 O O . HIS A 1 84 ? 3.243 -0.044 -9.837 1.00 90.62 84 HIS A O 1
ATOM 667 N N . ARG A 1 85 ? 5.439 -0.424 -9.587 1.00 90.12 85 ARG A N 1
ATOM 668 C CA . ARG A 1 85 ? 5.852 0.822 -10.249 1.00 90.12 85 ARG A CA 1
ATOM 669 C C . ARG A 1 85 ? 5.331 0.906 -11.684 1.00 90.12 85 ARG A C 1
ATOM 671 O O . ARG A 1 85 ? 4.767 1.930 -12.063 1.00 90.12 85 ARG A O 1
ATOM 678 N N . LEU A 1 86 ? 5.477 -0.163 -12.468 1.00 92.38 86 LEU A N 1
ATOM 679 C CA . LEU A 1 86 ? 4.975 -0.213 -13.844 1.00 92.38 86 LEU A CA 1
ATOM 680 C C . LEU A 1 86 ? 3.447 -0.107 -13.891 1.00 92.38 86 LEU A C 1
ATOM 682 O O . LEU A 1 86 ? 2.910 0.694 -14.657 1.00 92.38 86 LEU A O 1
ATOM 686 N N . ARG A 1 87 ? 2.741 -0.863 -13.044 1.00 94.06 87 ARG A N 1
ATOM 687 C CA . ARG A 1 87 ? 1.273 -0.863 -12.992 1.00 94.06 87 ARG A CA 1
ATOM 688 C C . ARG A 1 87 ? 0.721 0.496 -12.568 1.00 94.06 87 ARG A C 1
ATOM 690 O O . ARG A 1 87 ? -0.120 1.055 -13.271 1.00 94.06 87 ARG A O 1
ATOM 697 N N . HIS A 1 88 ? 1.192 1.048 -11.451 1.00 90.50 88 HIS A N 1
ATOM 698 C CA . HIS A 1 88 ? 0.746 2.357 -10.972 1.00 90.50 88 HIS A CA 1
ATOM 699 C C . HIS A 1 88 ? 1.163 3.478 -11.930 1.00 90.50 88 HIS A C 1
ATOM 701 O O . HIS A 1 88 ? 0.359 4.370 -12.194 1.00 90.50 88 HIS A O 1
ATOM 707 N N . GLY A 1 89 ? 2.357 3.399 -12.528 1.00 91.00 89 GLY A N 1
ATOM 708 C CA . GLY A 1 89 ? 2.801 4.326 -13.570 1.00 91.00 89 GLY A CA 1
ATOM 709 C C . GLY A 1 89 ? 1.876 4.324 -14.790 1.00 91.00 89 GLY A C 1
ATOM 710 O O . GLY A 1 89 ? 1.436 5.386 -15.229 1.00 91.00 89 GLY A O 1
ATOM 711 N N . ALA A 1 90 ? 1.499 3.145 -15.294 1.00 93.94 90 ALA A N 1
ATOM 712 C CA . ALA A 1 90 ? 0.565 3.011 -16.412 1.00 93.94 90 ALA A CA 1
ATOM 713 C C . ALA A 1 90 ? -0.845 3.524 -16.067 1.00 93.94 90 ALA A C 1
ATOM 715 O O . ALA A 1 90 ? -1.478 4.198 -16.884 1.00 93.94 90 ALA A O 1
ATOM 716 N N . LEU A 1 91 ? -1.338 3.244 -14.855 1.00 91.69 91 LEU A N 1
ATOM 717 C CA . LEU A 1 91 ? -2.627 3.752 -14.376 1.00 91.69 91 LEU A CA 1
ATOM 718 C C . LEU A 1 91 ? -2.633 5.282 -14.287 1.00 91.69 91 LEU A C 1
ATOM 720 O O . LEU A 1 91 ? -3.553 5.917 -14.808 1.00 91.69 91 LEU A O 1
ATOM 724 N N . LEU A 1 92 ? -1.595 5.872 -13.690 1.00 90.56 92 LEU A N 1
ATOM 725 C CA . LEU A 1 92 ? -1.465 7.321 -13.561 1.00 90.56 92 LEU A CA 1
ATOM 726 C C . LEU A 1 92 ? -1.328 7.991 -14.931 1.00 90.56 92 LEU A C 1
ATOM 728 O O . LEU A 1 92 ? -1.999 8.987 -15.195 1.00 90.56 92 LEU A O 1
ATOM 732 N N . TRP A 1 93 ? -0.528 7.415 -15.830 1.00 92.06 93 TRP A N 1
ATOM 733 C CA . TRP A 1 93 ? -0.408 7.890 -17.206 1.00 92.06 93 TRP A CA 1
ATOM 734 C C . TRP A 1 93 ? -1.762 7.899 -17.921 1.00 92.06 93 TRP A C 1
ATOM 736 O O . TRP A 1 93 ? -2.171 8.923 -18.468 1.00 92.06 93 TRP A O 1
ATOM 746 N N . ASN A 1 94 ? -2.499 6.787 -17.873 1.00 92.81 94 ASN A N 1
ATOM 747 C CA . ASN A 1 94 ? -3.822 6.687 -18.488 1.00 92.81 94 ASN A CA 1
ATOM 748 C C . ASN A 1 94 ? -4.813 7.690 -17.890 1.00 92.81 94 ASN A C 1
ATOM 750 O O . ASN A 1 94 ? -5.577 8.310 -18.632 1.00 92.81 94 ASN A O 1
ATOM 754 N N . TYR A 1 95 ? -4.784 7.882 -16.570 1.00 90.56 95 TYR A N 1
ATOM 755 C CA . TYR A 1 95 ? -5.594 8.887 -15.890 1.00 90.56 95 TYR A CA 1
ATOM 756 C C . TYR A 1 95 ? -5.265 10.297 -16.391 1.00 90.56 95 TYR A C 1
ATOM 758 O O . TYR A 1 95 ? -6.163 11.013 -16.830 1.00 90.56 95 TYR A O 1
ATOM 766 N N . VAL A 1 96 ? -3.989 10.691 -16.406 1.00 90.31 96 VAL A N 1
ATOM 767 C CA . VAL A 1 96 ? -3.558 12.010 -16.901 1.00 90.31 96 VAL A CA 1
ATOM 768 C C . VAL A 1 96 ? -3.963 12.206 -18.362 1.00 90.31 96 VAL A C 1
ATOM 770 O O . VAL A 1 96 ? -4.491 13.257 -18.709 1.00 90.31 96 VAL A O 1
ATOM 773 N N . ARG A 1 97 ? -3.795 11.192 -19.218 1.00 88.75 97 ARG A N 1
ATOM 774 C CA . ARG A 1 97 ? -4.166 11.265 -20.641 1.00 88.75 97 ARG A CA 1
ATOM 775 C C . ARG A 1 97 ? -5.670 11.410 -20.860 1.00 88.75 97 ARG A C 1
ATOM 777 O O . ARG A 1 97 ? -6.059 12.134 -21.771 1.00 88.75 97 ARG A O 1
ATOM 784 N N . ARG A 1 98 ? -6.510 10.745 -20.061 1.00 84.56 98 ARG A N 1
ATOM 785 C CA . ARG A 1 98 ? -7.972 10.935 -20.101 1.00 84.56 98 ARG A CA 1
ATOM 786 C C . ARG A 1 98 ? -8.337 12.351 -19.668 1.00 84.56 98 ARG A C 1
ATOM 788 O O . ARG A 1 98 ? -8.958 13.073 -20.432 1.00 84.56 98 ARG A O 1
ATOM 795 N N . ASN A 1 99 ? -7.785 12.804 -18.545 1.00 78.50 99 ASN A N 1
ATOM 796 C CA . ASN A 1 99 ? -8.018 14.161 -18.057 1.00 78.50 99 ASN A CA 1
ATOM 797 C C . ASN A 1 99 ? -7.501 15.255 -19.002 1.00 78.50 99 ASN A C 1
ATOM 799 O O . ASN A 1 99 ? -8.072 16.333 -19.028 1.00 78.50 99 ASN A O 1
ATOM 803 N N . GLN A 1 100 ? -6.440 15.012 -19.777 1.00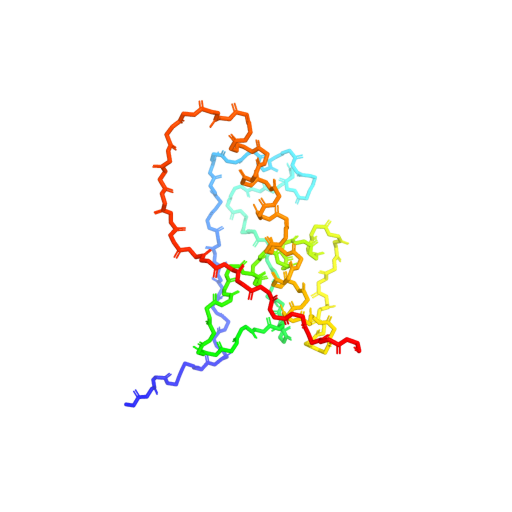 73.56 100 GLN A N 1
ATOM 804 C CA . GLN A 1 100 ? -5.963 15.940 -20.812 1.00 73.56 100 GLN A CA 1
ATOM 805 C C . GLN A 1 100 ? -6.863 15.959 -22.050 1.00 73.56 100 GLN A C 1
ATOM 807 O O . GLN A 1 100 ? -7.015 17.005 -22.671 1.00 73.56 100 GLN A O 1
ATOM 812 N N . LYS A 1 101 ? -7.452 14.818 -22.425 1.00 63.03 101 LYS A N 1
ATOM 813 C CA . LYS A 1 101 ? -8.454 14.767 -23.500 1.00 63.03 101 LYS A CA 1
ATOM 814 C C . LYS A 1 101 ? -9.740 15.487 -23.090 1.00 63.03 101 LYS A C 1
ATOM 816 O O . LYS A 1 101 ? -10.325 16.172 -23.920 1.00 63.03 101 LYS A O 1
ATOM 821 N N . ASP A 1 102 ? -10.108 15.389 -21.815 1.00 60.06 102 ASP A N 1
ATOM 822 C CA . ASP A 1 102 ? -11.283 16.059 -21.248 1.00 60.06 102 ASP A CA 1
ATOM 823 C C . ASP A 1 102 ? -11.008 17.542 -20.919 1.00 60.06 102 ASP A C 1
ATOM 825 O O . ASP A 1 102 ? -11.925 18.359 -20.882 1.00 60.06 102 ASP A O 1
ATOM 829 N N . ARG A 1 103 ? -9.735 17.914 -20.720 1.00 49.94 103 ARG A N 1
ATOM 830 C CA . ARG A 1 103 ? -9.245 19.289 -20.531 1.00 49.94 103 ARG A CA 1
ATOM 831 C C . ARG A 1 103 ? -8.353 19.704 -21.698 1.00 49.94 103 ARG A C 1
ATOM 833 O O . ARG A 1 103 ? -7.146 19.901 -21.541 1.00 49.94 103 ARG A O 1
ATOM 840 N N . ALA A 1 104 ? -8.941 19.882 -22.875 1.00 48.38 104 ALA A N 1
ATOM 841 C CA . ALA A 1 104 ? -8.323 20.776 -23.841 1.00 48.38 104 ALA A CA 1
ATOM 842 C C . ALA A 1 104 ? -8.277 22.179 -23.206 1.00 48.38 104 ALA A C 1
ATOM 844 O O . ALA A 1 104 ? -9.318 22.731 -22.866 1.00 48.38 104 ALA A O 1
ATOM 845 N N . ILE A 1 105 ? -7.062 22.723 -23.074 1.00 50.06 105 ILE A N 1
ATOM 846 C CA . ILE A 1 105 ? -6.650 24.055 -22.586 1.00 50.06 105 ILE A CA 1
ATOM 847 C C . ILE A 1 105 ? -5.901 23.994 -21.231 1.00 50.06 105 ILE A C 1
ATOM 849 O O . ILE A 1 105 ? -6.399 23.537 -20.207 1.00 50.06 105 ILE A O 1
ATOM 853 N N . ILE A 1 106 ? -4.683 24.551 -21.281 1.00 41.12 106 ILE A N 1
ATOM 854 C CA . ILE A 1 106 ? -3.616 24.750 -20.278 1.00 41.12 106 ILE A CA 1
ATOM 855 C C . ILE A 1 106 ? -2.607 23.588 -20.089 1.00 41.12 106 ILE A C 1
ATOM 857 O O . ILE A 1 106 ? -2.779 22.729 -19.221 1.00 41.12 106 ILE A O 1
ATOM 861 N N . PRO A 1 107 ? -1.473 23.598 -20.823 1.00 43.59 107 PRO A N 1
ATOM 862 C CA . PRO A 1 107 ? -0.342 22.729 -20.538 1.00 43.59 107 PRO A CA 1
ATOM 863 C C . PRO A 1 107 ? 0.454 23.295 -19.355 1.00 43.59 107 PRO A C 1
ATOM 865 O O . PRO A 1 107 ? 1.027 24.380 -19.438 1.00 43.59 107 PRO A O 1
ATOM 868 N N . ARG A 1 108 ? 0.547 22.545 -18.255 1.00 41.62 108 ARG A N 1
ATOM 869 C CA . ARG A 1 108 ? 1.687 22.676 -17.341 1.00 41.62 108 ARG A CA 1
ATOM 870 C C . ARG A 1 108 ? 2.553 21.437 -17.489 1.00 41.62 108 ARG A C 1
ATOM 872 O O . ARG A 1 108 ? 2.238 20.365 -16.984 1.00 41.62 108 ARG A O 1
ATOM 879 N N . THR A 1 109 ? 3.620 21.607 -18.254 1.00 47.34 109 THR A N 1
ATOM 880 C CA . THR A 1 109 ? 4.716 20.661 -18.415 1.00 47.34 109 THR A CA 1
ATOM 881 C C . THR A 1 109 ? 5.319 20.363 -17.042 1.00 47.34 109 THR A C 1
ATOM 883 O O . THR A 1 109 ? 6.051 21.184 -16.501 1.00 47.34 109 THR A O 1
ATOM 886 N N . PHE A 1 110 ? 5.029 19.195 -16.471 1.00 44.06 110 PHE A N 1
ATOM 887 C CA . PHE A 1 110 ? 5.955 18.542 -15.548 1.00 44.06 110 PHE A CA 1
ATOM 888 C C . PHE A 1 110 ? 6.732 17.530 -16.381 1.00 44.06 110 PHE A C 1
ATOM 890 O O . PHE A 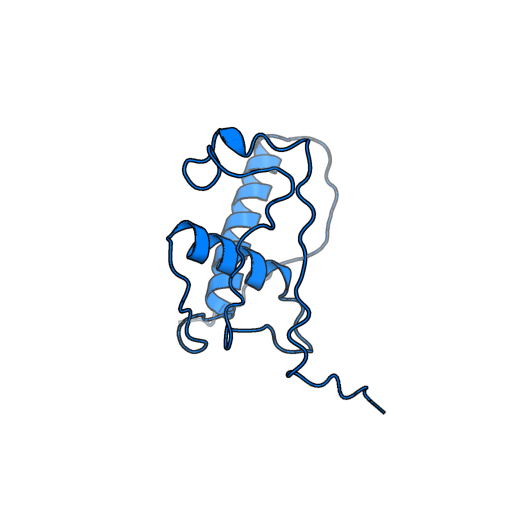1 110 ? 6.212 16.487 -16.775 1.00 44.06 110 PHE A O 1
ATOM 897 N N . GLY A 1 111 ? 7.948 17.923 -16.758 1.00 42.12 111 GLY A N 1
ATOM 898 C CA . GLY A 1 111 ? 8.848 17.129 -17.577 1.00 42.12 111 GLY A CA 1
ATOM 899 C C . GLY A 1 111 ? 9.293 15.873 -16.841 1.00 42.12 111 GLY A C 1
ATOM 900 O O . GLY A 1 111 ? 10.289 15.890 -16.133 1.00 42.12 111 GLY A O 1
ATOM 901 N N . LEU A 1 112 ? 8.577 14.775 -17.052 1.00 39.09 112 LEU A N 1
ATOM 902 C CA . LEU A 1 112 ? 9.114 13.426 -16.934 1.00 39.09 112 LEU A CA 1
ATOM 903 C C . LEU A 1 112 ? 8.802 12.726 -18.251 1.00 39.09 112 LEU A C 1
ATOM 905 O O . LEU A 1 112 ? 7.707 12.207 -18.467 1.00 39.09 112 LEU A O 1
ATOM 909 N N . LYS A 1 113 ? 9.760 12.792 -19.177 1.00 37.34 113 LYS A N 1
ATOM 910 C CA . LYS A 1 113 ? 9.716 12.019 -20.414 1.00 37.34 113 LYS A CA 1
ATOM 911 C C . LYS A 1 113 ? 10.005 10.568 -20.027 1.00 37.34 113 LYS A C 1
ATOM 913 O O . LYS A 1 113 ? 11.151 10.205 -19.790 1.00 37.34 113 LYS A O 1
ATOM 918 N N . PHE A 1 114 ? 8.955 9.772 -19.858 1.00 42.06 114 PHE A N 1
ATOM 919 C CA . PHE A 1 114 ? 9.093 8.331 -19.685 1.00 42.06 114 PHE A CA 1
ATOM 920 C C . PHE A 1 114 ? 9.340 7.725 -21.070 1.00 42.06 114 PHE A C 1
ATOM 922 O O . PHE A 1 114 ? 8.418 7.635 -21.876 1.00 42.06 114 PHE A O 1
ATOM 929 N N . GLU A 1 115 ? 10.594 7.388 -21.364 1.00 37.22 115 GLU A N 1
ATOM 930 C CA . GLU A 1 115 ? 11.000 6.634 -22.556 1.00 37.22 115 GLU A CA 1
ATOM 931 C C . GLU A 1 115 ? 11.127 5.155 -22.143 1.00 37.22 115 GLU A C 1
ATOM 933 O O . GLU A 1 115 ? 12.117 4.786 -21.507 1.00 37.22 115 GLU A O 1
ATOM 938 N N . PRO A 1 116 ? 10.129 4.292 -22.410 1.00 39.50 116 PRO A N 1
ATOM 939 C CA . PRO A 1 116 ? 10.260 2.870 -22.136 1.00 39.50 116 PRO A CA 1
ATOM 940 C C . PRO A 1 116 ? 11.206 2.241 -23.165 1.00 39.50 116 PRO A C 1
ATOM 942 O O . PRO A 1 116 ? 10.842 2.036 -24.322 1.00 39.50 116 PRO A O 1
ATOM 945 N N . SER A 1 117 ? 12.423 1.905 -22.744 1.00 38.09 117 SER A N 1
ATOM 946 C CA . SER A 1 117 ? 13.303 1.027 -23.513 1.00 38.09 117 SER A CA 1
ATOM 947 C C . SER A 1 117 ? 12.787 -0.408 -23.404 1.00 38.09 117 SER A C 1
ATOM 949 O O . SER A 1 117 ? 13.082 -1.113 -22.438 1.00 38.09 117 SER A O 1
ATOM 951 N N . PHE A 1 118 ? 11.988 -0.833 -24.379 1.00 39.94 118 PHE A N 1
ATOM 952 C CA . PHE A 1 118 ? 11.699 -2.248 -24.596 1.00 39.94 118 PHE A CA 1
ATOM 953 C C . PHE A 1 118 ? 12.928 -2.900 -25.253 1.00 39.94 118 PHE A C 1
ATOM 955 O O . PHE A 1 118 ? 13.352 -2.421 -26.307 1.00 39.94 118 PHE A O 1
ATOM 962 N N . PRO A 1 119 ? 13.533 -3.954 -24.671 1.00 36.62 119 PRO A N 1
ATOM 963 C CA . PRO A 1 119 ? 14.552 -4.723 -25.372 1.00 36.62 119 PRO A CA 1
ATOM 964 C C . PRO A 1 119 ? 13.893 -5.438 -26.557 1.00 36.62 119 PRO A C 1
ATOM 966 O O . PRO A 1 119 ? 12.857 -6.087 -26.400 1.00 36.62 119 PRO A O 1
ATOM 969 N N . GLY A 1 120 ? 14.464 -5.234 -27.746 1.00 43.56 120 GLY A N 1
ATOM 970 C CA . GLY A 1 120 ? 13.993 -5.815 -28.999 1.00 43.56 120 GLY A CA 1
ATOM 971 C C . GLY A 1 120 ? 14.016 -7.342 -28.972 1.00 43.56 120 GLY A C 1
ATOM 972 O O . GLY A 1 120 ? 14.887 -7.943 -28.341 1.00 43.56 120 GLY A O 1
ATOM 973 N N . VAL A 1 121 ? 13.020 -7.920 -29.643 1.00 41.25 121 VAL A N 1
ATOM 974 C CA . VAL A 1 121 ? 12.919 -9.344 -29.992 1.00 41.25 121 VAL A CA 1
ATOM 975 C C . VAL A 1 121 ? 13.993 -9.702 -31.012 1.00 41.25 121 VAL A C 1
ATOM 977 O O . VAL A 1 121 ? 14.218 -8.866 -31.919 1.00 41.25 121 VAL A O 1
#

InterPro domains:
  IPR003653 Ulp1 protease family, C-terminal catalytic domain [PF02902] (31-70)
  IPR038765 Papain-like cysteine peptidase superfamily [SSF5400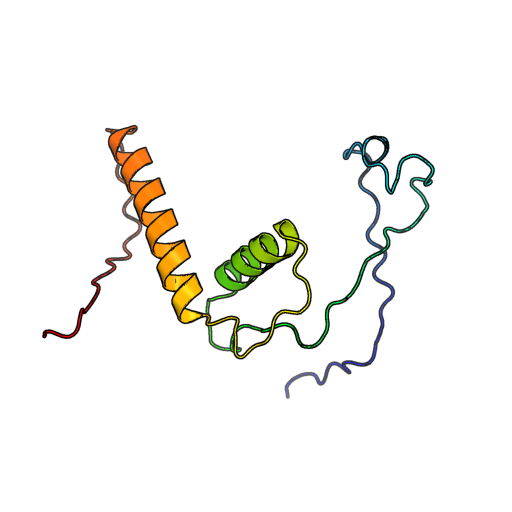1] (22-94)

Secondary structure (DSSP, 8-state):
------TT----------TTS-GGGSTTTTT--TTSPP-----TT-----TT---HHHHHHHHHHHHHTT-----HHHH-HHHHHHHHHHHHHHHHHHHHHH--S------------PPP-

Foldseek 3Di:
DDDDDPPPPPPVPQPQQDPPDPQCPPPVPVPPDSPDGDDDDDQPPQDDDDPPDPCRVLSVVLVVVCVVVVHRDDDNVRSPSVVSCVVVVVVVVVVVVVVCVVDPDDDDDPDDPDDDPDDDD

Radius of gyration: 20.6 Å; chains: 1; bounding box: 48×37×55 Å

pLDDT: mean 70.7, std 20.0, range [30.95, 94.06]

Organism: Capsicum annuum (NCBI:txid4072)

Sequence (121 aa):
MPANISRNSVDNIIISVNANIEWNREKAYIDKSIDEPLKYVIVRDTPQQEPQSNDCGMFVCAFVEFASHGIFDISTRLFGASNHRLRHGALLWNYVRRNQKDRAIIPRTFGLKFEPSFPGV